Protein AF-A0A485PBD4-F1 (afdb_monomer)

Nearest PDB structures (foldseek):
  8pv8-assembly1_LT  TM=8.347E-01  e=2.932E-04  Thermochaetoides thermophila DSM 1495
  7qep-assembly1_N1  TM=8.399E-01  e=1.369E-02  Encephalitozoon cuniculi GB-M1

Secondary structure (DSSP, 8-state):
-TT--SPPPHHHHT----TT-EEE----TT--TTPPPTT---EEEEEEE-SS-EEEE-------------

Foldseek 3Di:
DPPPDDDDDPVVQPDDDDFFDWDFQDADPVDDPQHDDPPGRDTWTFHDDDNRHTDTDDPDPDPDDDDDDD

InterPro domains:
  IPR001147 Large ribosomal subunit protein eL21 [PF01157] (1-60)
  IPR001147 Large ribosomal subunit protein eL21 [PTHR20981] (2-61)
  IPR008991 Translation protein SH3-like domain superfamily [SSF50104] (1-60)
  IPR036948 Large ribosomal subunit protein eL21 superfamily [G3DSA:2.30.30.70] (1-70)

Organism: Lynx pardinus (NCBI:txid191816)

Solvent-accessible surface area (backbone atoms only — not comparable to full-atom values): 5039 Å² total; per-residue (Å²): 112,92,93,71,79,67,83,81,61,69,70,72,78,68,60,85,78,56,73,67,42,79,43,74,50,76,74,54,91,81,49,80,78,91,50,66,67,98,87,54,85,51,78,32,41,32,68,45,75,55,101,88,50,72,46,62,59,75,88,73,93,61,86,87,76,78,90,77,88,130

Sequence (70 aa):
SFRKHGVVPLATYRRIYKKGDIVDIKGMGTVQKGTPHKCCGKTVRVYSGTQHAVGIVVNKLRARFLPREL

pLDDT: mean 73.71, std 14.42, range [31.62, 86.44]

Structure (mmCIF, N/CA/C/O backbone):
data_AF-A0A485PBD4-F1
#
_entry.id   AF-A0A485PBD4-F1
#
loop_
_atom_site.group_PDB
_atom_site.id
_atom_site.type_symbol
_atom_site.label_atom_id
_atom_site.label_alt_id
_atom_site.label_comp_id
_atom_site.label_asym_id
_atom_site.label_entity_id
_atom_site.label_seq_id
_atom_site.pdbx_PDB_ins_code
_atom_site.Cartn_x
_atom_site.Cartn_y
_atom_site.Cartn_z
_atom_site.occupancy
_atom_site.B_iso_or_equiv
_atom_site.auth_seq_id
_atom_site.auth_comp_id
_atom_site.auth_asym_id
_atom_site.auth_atom_id
_atom_site.pdbx_PDB_model_num
ATOM 1 N N . SER A 1 1 ? 11.974 -2.858 -13.629 1.00 65.06 1 SER A N 1
ATOM 2 C CA . SER A 1 1 ? 11.891 -4.243 -14.141 1.00 65.06 1 SER A CA 1
ATOM 3 C C . SER A 1 1 ? 11.854 -4.142 -15.646 1.00 65.06 1 SER A C 1
ATOM 5 O O . SER A 1 1 ? 11.090 -3.327 -16.155 1.00 65.06 1 SER A O 1
ATOM 7 N N . PHE A 1 2 ? 12.718 -4.892 -16.326 1.00 77.62 2 PHE A N 1
ATOM 8 C CA . PHE A 1 2 ? 12.845 -4.857 -17.779 1.00 77.62 2 PHE A CA 1
ATOM 9 C C . PHE A 1 2 ? 11.470 -5.064 -18.443 1.00 77.62 2 PHE A C 1
ATOM 11 O O . PHE A 1 2 ? 10.721 -5.950 -18.032 1.00 77.62 2 PHE A O 1
ATOM 18 N N . ARG A 1 3 ? 11.113 -4.201 -19.408 1.00 79.56 3 ARG A N 1
ATOM 19 C CA . ARG A 1 3 ? 9.827 -4.198 -20.149 1.00 79.56 3 ARG A CA 1
ATOM 20 C C . ARG A 1 3 ? 8.544 -3.914 -19.341 1.00 79.56 3 ARG A C 1
ATOM 22 O O . ARG A 1 3 ? 7.454 -4.125 -19.856 1.00 79.56 3 ARG A O 1
ATOM 29 N N . LYS A 1 4 ? 8.632 -3.400 -18.107 1.00 79.38 4 LYS A N 1
ATOM 30 C CA . LYS A 1 4 ? 7.461 -2.933 -17.318 1.00 79.38 4 LYS A CA 1
ATOM 31 C C . LYS A 1 4 ? 7.391 -1.407 -17.187 1.00 79.38 4 LYS A C 1
ATOM 33 O O . LYS A 1 4 ? 6.848 -0.889 -16.215 1.00 79.38 4 LYS A O 1
ATOM 38 N N . HIS A 1 5 ? 8.008 -0.701 -18.127 1.00 77.88 5 HIS A N 1
ATOM 39 C CA . HIS A 1 5 ? 8.015 0.756 -18.184 1.00 77.88 5 HIS A CA 1
ATOM 40 C C . HIS A 1 5 ? 6.820 1.221 -19.020 1.00 77.88 5 HIS A C 1
ATOM 42 O O . HIS A 1 5 ? 6.605 0.691 -20.106 1.00 77.88 5 HIS A O 1
ATOM 48 N N . GLY A 1 6 ? 6.035 2.170 -18.509 1.00 82.75 6 GLY A N 1
ATOM 49 C CA . GLY A 1 6 ? 4.859 2.692 -19.205 1.00 82.75 6 GLY A CA 1
ATOM 50 C C . GLY A 1 6 ? 3.708 3.045 -18.267 1.00 82.75 6 GLY A C 1
ATOM 51 O O . GLY A 1 6 ? 3.846 3.026 -17.042 1.00 82.75 6 GLY A O 1
ATOM 52 N N . VAL A 1 7 ? 2.567 3.381 -18.862 1.00 84.56 7 VAL A N 1
ATOM 53 C CA . VAL A 1 7 ? 1.343 3.742 -18.138 1.00 84.56 7 VAL A CA 1
ATOM 54 C C . VAL A 1 7 ? 0.782 2.521 -17.405 1.00 84.56 7 VAL A C 1
ATOM 56 O O . VAL A 1 7 ? 0.810 1.398 -17.911 1.00 84.56 7 VAL A O 1
ATOM 59 N N . VAL A 1 8 ? 0.271 2.740 -16.193 1.00 84.62 8 VAL A N 1
ATOM 60 C CA . VAL A 1 8 ? -0.353 1.683 -15.391 1.00 84.62 8 VAL A CA 1
ATOM 61 C C . VAL A 1 8 ? -1.631 1.201 -16.082 1.00 84.62 8 VAL A C 1
ATOM 63 O O . VAL A 1 8 ? -2.481 2.028 -16.418 1.00 84.62 8 VAL A O 1
ATOM 66 N N . PRO A 1 9 ? -1.821 -0.117 -16.274 1.00 86.38 9 PRO A N 1
ATOM 67 C CA . PRO A 1 9 ? -3.034 -0.629 -16.894 1.00 86.38 9 PRO A CA 1
ATOM 68 C C . PRO A 1 9 ? -4.256 -0.316 -16.026 1.00 86.38 9 PRO A C 1
ATOM 70 O O . PRO A 1 9 ? -4.214 -0.464 -14.799 1.00 86.38 9 PRO A O 1
ATOM 73 N N . LEU A 1 10 ? -5.369 0.043 -16.676 1.00 84.88 10 LEU A N 1
ATOM 74 C CA . LEU A 1 10 ? -6.620 0.467 -16.031 1.00 84.88 10 LEU A CA 1
ATOM 75 C C . LEU A 1 10 ? -7.159 -0.5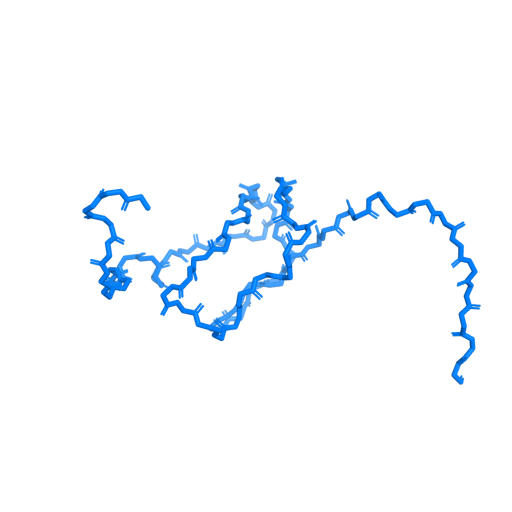52 -15.012 1.00 84.88 10 LEU A C 1
ATOM 77 O O . LEU A 1 10 ? -7.759 -0.173 -14.006 1.00 84.88 10 LEU A O 1
ATOM 81 N N . ALA A 1 11 ? -6.885 -1.841 -15.230 1.00 84.50 11 ALA A N 1
ATOM 82 C CA . ALA A 1 11 ? -7.242 -2.927 -14.319 1.00 84.50 11 ALA A CA 1
ATOM 83 C C . ALA A 1 11 ? -6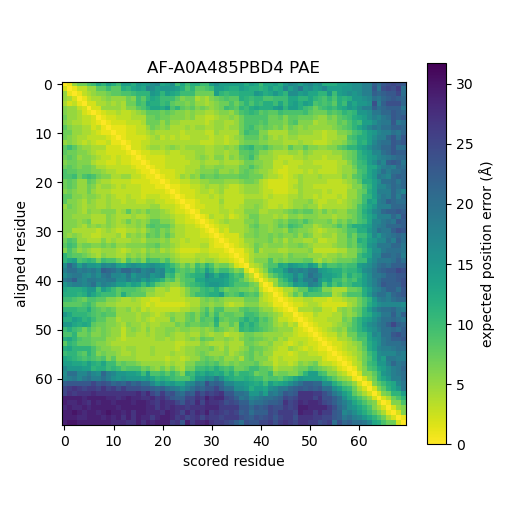.687 -2.733 -12.895 1.00 84.50 11 ALA A C 1
ATOM 85 O O . ALA A 1 11 ? -7.310 -3.170 -11.934 1.00 84.50 11 ALA A O 1
ATOM 86 N N . THR A 1 12 ? -5.547 -2.052 -12.738 1.00 83.94 12 THR A N 1
ATOM 87 C CA . THR A 1 12 ? -4.932 -1.799 -11.422 1.00 83.94 12 THR A CA 1
ATOM 88 C C . THR A 1 12 ? -5.757 -0.817 -10.593 1.00 83.94 12 THR A C 1
ATOM 90 O O . THR A 1 12 ? -5.885 -0.996 -9.386 1.00 83.94 12 THR A O 1
ATOM 93 N N . TYR A 1 13 ? -6.352 0.187 -11.243 1.00 81.44 13 TYR A N 1
ATOM 94 C CA . TYR A 1 13 ? -7.175 1.206 -10.589 1.00 81.44 13 TYR A CA 1
ATOM 95 C C . TYR A 1 13 ? -8.585 0.713 -10.255 1.00 81.44 13 TYR A C 1
ATOM 97 O O . TYR A 1 13 ? -9.198 1.210 -9.320 1.00 81.44 13 TYR A O 1
ATOM 105 N N . ARG A 1 14 ? -9.102 -0.266 -11.007 1.00 82.12 14 ARG A N 1
ATOM 106 C CA . ARG A 1 14 ? -10.452 -0.827 -10.817 1.00 82.12 14 ARG A CA 1
ATOM 107 C C . ARG A 1 14 ? -10.490 -2.054 -9.902 1.00 82.12 14 ARG A C 1
ATOM 109 O O . ARG A 1 14 ? -11.518 -2.721 -9.823 1.00 82.12 14 ARG A O 1
ATOM 116 N N . ARG A 1 15 ? -9.390 -2.380 -9.217 1.00 85.06 15 ARG A N 1
ATOM 117 C CA . ARG A 1 15 ? -9.388 -3.465 -8.228 1.00 85.06 15 ARG A CA 1
ATOM 118 C C . ARG A 1 15 ? -10.253 -3.085 -7.034 1.00 85.06 15 ARG A C 1
ATOM 120 O O . ARG A 1 15 ? -10.018 -2.069 -6.388 1.00 85.06 15 ARG A O 1
ATOM 127 N N . ILE A 1 16 ? -11.237 -3.931 -6.750 1.00 84.62 16 ILE A N 1
ATOM 128 C CA . ILE A 1 16 ? -12.120 -3.791 -5.596 1.00 84.62 16 ILE A CA 1
ATOM 129 C C . ILE A 1 16 ? -11.421 -4.431 -4.399 1.00 84.62 16 ILE A C 1
ATOM 131 O O . ILE A 1 16 ? -11.098 -5.616 -4.437 1.00 84.62 16 ILE A O 1
ATOM 135 N N . TYR A 1 17 ? -11.207 -3.646 -3.346 1.00 84.25 17 TYR A N 1
ATOM 136 C CA . TYR A 1 17 ? -10.690 -4.118 -2.064 1.00 84.25 17 TYR A CA 1
ATOM 137 C C . TYR A 1 17 ? -11.806 -4.057 -1.029 1.00 84.25 17 TYR A C 1
ATOM 139 O O . TYR A 1 17 ? -12.498 -3.040 -0.928 1.00 84.25 17 TYR A O 1
ATOM 147 N N . LYS A 1 18 ? -11.981 -5.126 -0.253 1.00 85.75 18 LYS A N 1
ATOM 148 C CA . LYS A 1 18 ? -12.947 -5.166 0.844 1.00 85.75 18 LYS A CA 1
ATOM 149 C C . LYS A 1 18 ? -12.236 -4.964 2.176 1.00 85.75 18 LYS A C 1
ATOM 151 O O . LYS A 1 18 ? -11.046 -5.236 2.338 1.00 85.75 18 LYS A O 1
ATOM 156 N N . LYS A 1 19 ? -12.977 -4.454 3.159 1.00 85.06 19 LYS A N 1
ATOM 157 C CA . LYS A 1 19 ? -12.481 -4.318 4.532 1.00 85.06 19 LYS A CA 1
ATOM 158 C C . LYS A 1 19 ? -12.109 -5.700 5.075 1.00 85.06 19 LYS A C 1
ATOM 160 O O . LYS A 1 19 ? -12.900 -6.629 4.967 1.00 85.06 19 LYS A O 1
ATOM 165 N N . GLY A 1 20 ? -10.927 -5.815 5.676 1.00 83.50 20 GLY A N 1
AT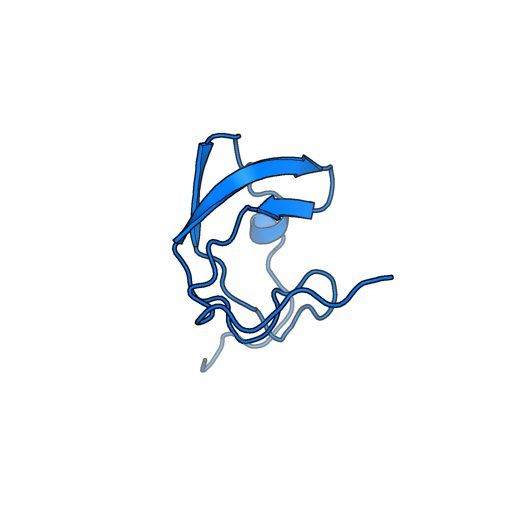OM 166 C CA . GLY A 1 20 ? -10.414 -7.082 6.202 1.00 83.50 20 GLY A CA 1
ATOM 167 C C . GLY A 1 20 ? -9.570 -7.903 5.223 1.00 83.50 20 GLY A C 1
ATOM 168 O O . GLY A 1 20 ? -8.865 -8.802 5.684 1.00 83.50 20 GLY A O 1
ATOM 169 N N . ASP A 1 21 ? -9.555 -7.558 3.929 1.00 86.44 21 ASP A N 1
ATOM 170 C CA . ASP A 1 21 ? -8.673 -8.207 2.958 1.00 86.44 21 ASP A CA 1
ATOM 171 C C . ASP A 1 21 ? -7.204 -7.966 3.321 1.00 86.44 21 ASP A C 1
ATOM 173 O O . ASP A 1 21 ? -6.809 -6.881 3.772 1.00 86.44 21 ASP A O 1
ATOM 177 N N . ILE A 1 22 ? -6.395 -9.003 3.114 1.00 84.62 22 ILE A N 1
ATOM 178 C CA . ILE A 1 22 ? -4.951 -8.954 3.298 1.00 84.62 22 ILE A CA 1
ATOM 179 C C . ILE A 1 22 ? -4.331 -8.508 1.9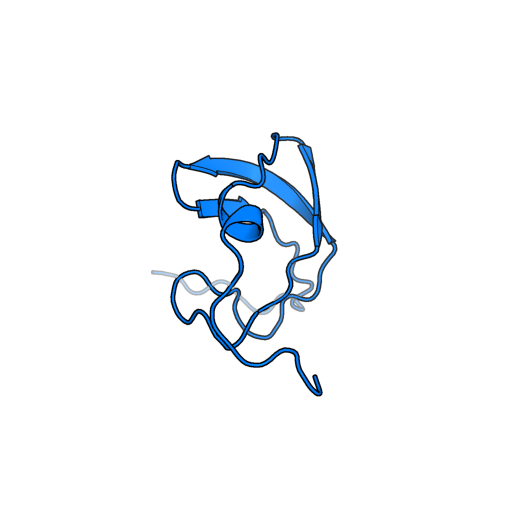76 1.00 84.62 22 ILE A C 1
ATOM 181 O O . ILE A 1 22 ? -4.443 -9.195 0.963 1.00 84.62 22 ILE A O 1
ATOM 185 N N . VAL A 1 23 ? -3.680 -7.349 1.991 1.00 83.19 23 VAL A N 1
ATOM 186 C CA . VAL A 1 23 ? -3.089 -6.726 0.805 1.00 83.19 23 VAL A CA 1
ATOM 187 C C . VAL A 1 23 ? -1.598 -6.497 1.001 1.00 83.19 23 VAL A C 1
ATOM 189 O O . VAL A 1 23 ? -1.136 -6.184 2.101 1.00 83.19 23 VAL A O 1
ATOM 192 N N . ASP A 1 24 ? -0.842 -6.648 -0.083 1.00 82.75 24 ASP A N 1
ATOM 193 C CA . ASP A 1 24 ? 0.561 -6.248 -0.144 1.00 82.75 24 ASP A CA 1
ATOM 194 C C . ASP A 1 24 ? 0.684 -4.850 -0.755 1.00 82.75 24 ASP A C 1
ATOM 196 O O . ASP A 1 24 ? 0.065 -4.536 -1.777 1.00 82.75 24 ASP A O 1
ATOM 200 N N . ILE A 1 25 ? 1.484 -4.001 -0.114 1.00 80.94 25 ILE A N 1
ATOM 201 C CA . ILE A 1 25 ? 1.716 -2.630 -0.555 1.00 80.94 25 ILE A CA 1
ATOM 202 C C . ILE A 1 25 ? 3.039 -2.582 -1.312 1.00 80.94 25 ILE A C 1
ATOM 204 O O . ILE A 1 25 ? 4.116 -2.662 -0.722 1.00 80.94 25 ILE A O 1
ATOM 208 N N . LYS A 1 26 ? 2.956 -2.357 -2.625 1.00 80.50 26 LYS A N 1
ATOM 209 C CA . LYS A 1 26 ? 4.125 -2.171 -3.483 1.00 80.50 26 LYS A CA 1
ATOM 210 C C . LYS A 1 26 ? 4.088 -0.813 -4.170 1.00 80.50 26 LYS A C 1
ATOM 212 O O . LYS A 1 26 ? 3.173 -0.518 -4.933 1.00 80.50 26 LYS A O 1
ATOM 217 N N . GLY A 1 27 ? 5.112 0.002 -3.922 1.00 78.38 27 GLY A N 1
ATOM 218 C CA . GLY A 1 27 ? 5.287 1.280 -4.609 1.00 78.38 27 GLY A CA 1
ATOM 219 C C . GLY A 1 27 ? 5.600 1.077 -6.093 1.00 78.38 27 GLY A C 1
ATOM 220 O O . GLY A 1 27 ? 6.524 0.340 -6.442 1.00 78.38 27 GLY A O 1
ATOM 221 N N . MET A 1 28 ? 4.841 1.741 -6.965 1.00 80.06 28 MET A N 1
ATOM 222 C CA . MET A 1 28 ? 5.089 1.777 -8.406 1.00 80.06 28 MET A CA 1
ATOM 223 C C . MET A 1 28 ? 5.600 3.165 -8.793 1.00 80.06 28 MET A C 1
ATOM 225 O O . MET A 1 28 ? 4.913 4.149 -8.563 1.00 80.06 28 MET A O 1
ATOM 229 N N . GLY A 1 29 ? 6.791 3.251 -9.390 1.00 79.81 29 GLY A N 1
ATOM 230 C CA . GLY A 1 29 ? 7.438 4.538 -9.695 1.00 79.81 29 GLY A CA 1
ATOM 231 C C . GLY A 1 29 ? 6.820 5.341 -10.848 1.00 79.81 29 GLY A C 1
ATOM 232 O O . GLY A 1 29 ? 7.236 6.468 -11.082 1.00 79.81 29 GLY A O 1
ATOM 233 N N . THR A 1 30 ? 5.852 4.780 -11.578 1.00 82.44 30 THR A N 1
ATOM 234 C CA . THR A 1 30 ? 5.138 5.457 -12.679 1.00 82.44 30 THR A CA 1
ATOM 235 C C . THR A 1 30 ? 3.996 6.345 -12.182 1.00 82.44 30 THR A C 1
ATOM 237 O O . THR A 1 30 ? 3.558 7.239 -12.899 1.00 82.44 30 THR A O 1
ATOM 240 N N . VAL A 1 31 ? 3.523 6.122 -10.952 1.00 83.38 31 VAL A N 1
ATOM 241 C CA . VAL A 1 31 ? 2.498 6.929 -10.284 1.00 83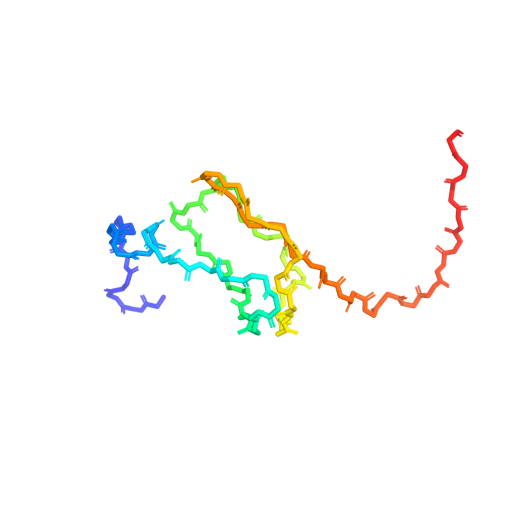.38 31 VAL A CA 1
ATOM 242 C C . VAL A 1 31 ? 3.170 7.600 -9.101 1.00 83.38 31 VAL A C 1
ATOM 244 O O . VAL A 1 31 ? 3.757 6.914 -8.280 1.00 83.38 31 VAL A O 1
ATOM 247 N N . GLN A 1 32 ? 3.103 8.924 -9.000 1.00 80.88 32 GLN A N 1
ATOM 248 C CA . GLN A 1 32 ? 3.714 9.647 -7.874 1.00 80.88 32 GLN A CA 1
ATOM 249 C C . GLN A 1 32 ? 2.709 9.925 -6.748 1.00 80.88 32 GLN A C 1
ATOM 251 O O . GLN A 1 32 ? 3.062 9.979 -5.573 1.00 80.88 32 GLN A O 1
ATOM 256 N N . LYS A 1 33 ? 1.428 10.095 -7.093 1.00 82.88 33 LYS A N 1
ATOM 257 C CA . LYS A 1 33 ? 0.367 10.411 -6.133 1.00 82.88 33 LYS A CA 1
ATOM 258 C C . LYS A 1 33 ? -0.141 9.143 -5.449 1.00 82.88 33 LYS A C 1
ATOM 260 O O . LYS A 1 33 ? -0.440 8.156 -6.112 1.00 82.88 33 LYS A O 1
ATOM 265 N N . GLY A 1 34 ? -0.283 9.186 -4.125 1.00 78.31 34 GLY A N 1
ATOM 266 C CA . GLY A 1 34 ? -0.807 8.058 -3.348 1.00 78.31 34 GLY A CA 1
ATOM 267 C C . GLY A 1 34 ? 0.173 6.891 -3.205 1.00 78.31 34 GLY A C 1
ATOM 268 O O . GLY A 1 34 ? -0.218 5.830 -2.720 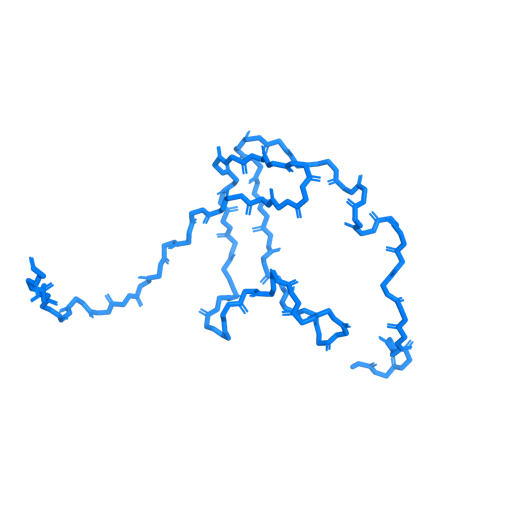1.00 78.31 34 GLY A O 1
ATOM 269 N N . THR A 1 35 ? 1.441 7.060 -3.602 1.00 81.88 35 THR A N 1
ATOM 270 C CA . THR A 1 35 ? 2.446 6.032 -3.348 1.00 81.88 35 THR A CA 1
ATOM 271 C C . THR A 1 35 ? 2.773 5.937 -1.866 1.00 81.88 35 THR A C 1
ATOM 273 O O . THR A 1 35 ? 2.922 6.961 -1.194 1.00 81.88 35 THR A O 1
ATOM 276 N N . PRO A 1 36 ? 2.953 4.713 -1.357 1.00 78.62 36 PRO A N 1
ATOM 277 C CA . PRO A 1 36 ? 3.374 4.495 0.012 1.00 78.62 36 PRO A CA 1
ATOM 278 C C . PRO A 1 36 ? 4.782 5.049 0.237 1.00 78.62 36 PRO A C 1
ATOM 280 O O . PRO A 1 36 ? 5.653 4.985 -0.633 1.00 78.62 36 PRO A O 1
ATOM 283 N N . HIS A 1 37 ? 5.027 5.550 1.445 1.00 76.81 37 HIS A N 1
ATOM 284 C CA . HIS A 1 37 ? 6.360 5.968 1.856 1.00 76.81 37 HIS A CA 1
ATOM 285 C C . HIS A 1 37 ? 7.338 4.776 1.812 1.00 76.81 37 HIS A C 1
ATOM 287 O O . HIS A 1 37 ? 6.980 3.660 2.191 1.00 76.81 37 HIS A O 1
ATOM 293 N N . LYS A 1 38 ? 8.591 5.029 1.401 1.00 62.78 38 LYS A N 1
ATOM 294 C CA . LYS A 1 38 ? 9.651 4.067 1.001 1.00 62.78 38 LYS A CA 1
ATOM 295 C C . LYS A 1 38 ? 9.910 2.867 1.939 1.00 62.78 38 LYS A C 1
ATOM 297 O O . LYS A 1 38 ? 10.581 1.921 1.554 1.00 62.78 38 LYS A O 1
ATOM 302 N N . CYS A 1 39 ? 9.392 2.881 3.165 1.00 56.59 39 CYS A N 1
ATOM 303 C CA . CYS A 1 39 ? 9.677 1.910 4.228 1.00 56.59 39 CYS A CA 1
ATOM 304 C C . CYS A 1 39 ? 8.518 0.921 4.496 1.00 56.59 39 CYS A C 1
ATOM 306 O O . CYS A 1 39 ? 8.406 0.379 5.596 1.00 56.59 39 CYS A O 1
ATOM 308 N N . CYS A 1 40 ? 7.633 0.702 3.522 1.00 60.25 40 CYS A N 1
ATOM 309 C CA . CYS A 1 40 ? 6.460 -0.158 3.681 1.00 60.25 40 CYS A CA 1
ATOM 310 C C . CYS A 1 40 ? 6.446 -1.260 2.613 1.00 60.25 40 CYS A C 1
ATOM 312 O O . CYS A 1 40 ? 5.904 -1.060 1.535 1.00 60.25 40 CYS A O 1
ATOM 314 N N . GLY A 1 41 ? 7.048 -2.409 2.930 1.00 59.88 41 GLY A N 1
ATOM 315 C CA . GLY A 1 41 ? 6.910 -3.676 2.194 1.00 59.88 41 GLY A CA 1
ATOM 316 C C . GLY A 1 41 ? 6.220 -4.717 3.072 1.00 59.88 41 GLY A C 1
ATOM 317 O O . GLY A 1 41 ? 6.781 -5.773 3.342 1.00 59.88 41 GLY A O 1
ATOM 318 N N . LYS A 1 42 ? 5.083 -4.335 3.664 1.00 69.31 42 LYS A N 1
ATOM 319 C CA . LYS A 1 42 ? 4.378 -5.127 4.675 1.00 69.31 42 LYS A CA 1
ATOM 320 C C . LYS A 1 42 ? 3.022 -5.558 4.145 1.00 69.31 42 LYS A C 1
ATOM 322 O O . LYS A 1 42 ? 2.274 -4.725 3.642 1.00 69.31 42 LYS A O 1
ATOM 327 N N . THR A 1 43 ? 2.710 -6.828 4.361 1.00 70.56 43 THR A N 1
ATOM 328 C CA . THR A 1 43 ? 1.379 -7.411 4.211 1.00 70.56 43 THR A CA 1
ATOM 329 C C . THR A 1 43 ? 0.479 -6.922 5.345 1.00 70.56 43 THR A C 1
ATOM 331 O O . THR A 1 43 ? 0.850 -6.998 6.518 1.00 70.56 43 THR A O 1
ATOM 334 N N . VAL A 1 44 ? -0.674 -6.353 5.007 1.00 79.56 44 VAL A N 1
ATOM 335 C CA . VAL A 1 44 ? -1.483 -5.535 5.924 1.00 79.56 44 VAL A CA 1
ATOM 336 C C . VAL A 1 44 ? -2.972 -5.682 5.632 1.00 79.56 44 VAL A C 1
ATOM 338 O O . VAL A 1 44 ? -3.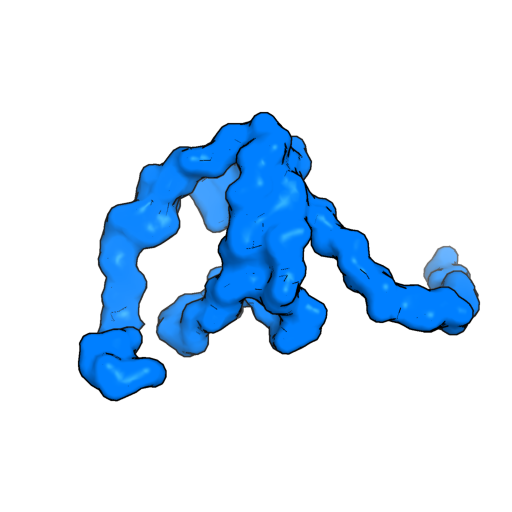362 -6.124 4.556 1.00 79.56 44 VAL A O 1
ATOM 341 N N . ARG A 1 45 ? -3.813 -5.317 6.605 1.00 82.31 45 ARG A N 1
ATOM 342 C CA . ARG A 1 45 ? -5.274 -5.383 6.473 1.00 82.31 45 ARG A CA 1
ATOM 343 C C . ARG A 1 45 ? -5.865 -4.044 6.051 1.00 82.31 45 ARG A C 1
ATOM 345 O O . ARG A 1 45 ? -5.498 -2.993 6.581 1.00 82.31 45 ARG A O 1
ATOM 352 N N . VAL A 1 46 ? -6.828 -4.104 5.136 1.00 81.62 46 VAL A N 1
ATOM 353 C CA . VAL A 1 46 ? -7.618 -2.946 4.703 1.00 81.62 46 VAL A CA 1
ATOM 354 C C . VAL A 1 46 ? -8.570 -2.510 5.818 1.00 81.62 46 VAL A C 1
ATOM 356 O O . VAL A 1 46 ? -9.355 -3.320 6.318 1.00 81.62 46 VAL A O 1
ATOM 359 N N . TYR A 1 47 ? -8.524 -1.225 6.185 1.00 80.19 47 TYR A N 1
ATOM 360 C CA . TYR A 1 47 ? -9.396 -0.639 7.209 1.00 80.19 47 TYR A CA 1
ATOM 361 C C . TYR A 1 47 ? -10.584 0.108 6.597 1.00 80.19 47 TYR A C 1
ATOM 363 O O . TYR A 1 47 ? -11.724 -0.098 7.020 1.00 80.19 47 TYR A O 1
ATOM 371 N N . SER A 1 48 ? -10.328 0.937 5.581 1.00 77.19 48 SER A N 1
ATOM 372 C CA . SER A 1 48 ? -11.351 1.724 4.887 1.00 77.19 48 SER A CA 1
ATOM 373 C C . SER A 1 48 ? -11.029 1.883 3.400 1.00 77.19 48 SER A C 1
ATOM 375 O O . SER A 1 48 ? -9.868 1.915 2.999 1.00 77.19 48 SER A O 1
ATOM 377 N N . GLY A 1 49 ? -12.064 1.972 2.565 1.00 76.88 49 GLY A N 1
ATOM 378 C CA . GLY A 1 49 ? -11.944 2.245 1.133 1.00 76.88 49 GLY A CA 1
ATOM 379 C C . GLY A 1 49 ? -12.651 3.552 0.784 1.00 76.88 49 GLY A C 1
ATOM 380 O O . GLY A 1 49 ? -13.778 3.773 1.214 1.00 76.88 49 GLY A O 1
ATOM 381 N N . THR A 1 50 ? -11.988 4.412 0.018 1.00 78.81 50 THR A N 1
ATOM 382 C CA . THR A 1 50 ? -12.566 5.614 -0.605 1.00 78.81 50 THR A CA 1
ATOM 383 C C . THR A 1 50 ? -12.556 5.443 -2.125 1.00 78.81 50 THR A C 1
ATOM 385 O O . THR A 1 50 ? -11.905 4.534 -2.638 1.00 78.81 50 THR A O 1
ATOM 388 N N . GLN A 1 51 ? -13.232 6.326 -2.866 1.00 77.69 51 GLN A N 1
ATOM 389 C CA . GLN A 1 51 ? -13.368 6.221 -4.327 1.00 77.69 51 GLN A CA 1
ATOM 390 C C . GLN A 1 51 ? -12.026 6.127 -5.081 1.00 77.69 51 GLN A C 1
ATOM 392 O O . GLN A 1 51 ? -11.954 5.484 -6.125 1.00 77.69 51 GLN A O 1
ATOM 397 N N . HIS A 1 52 ? -10.962 6.745 -4.556 1.00 81.12 52 HIS A N 1
ATOM 398 C CA . HIS A 1 52 ? -9.654 6.811 -5.222 1.00 81.12 52 HIS A CA 1
ATOM 399 C C . HIS A 1 52 ? -8.473 6.352 -4.356 1.00 81.12 52 HIS A C 1
ATOM 401 O O . HIS A 1 52 ? -7.335 6.371 -4.824 1.00 81.12 52 HIS A O 1
ATOM 407 N N . ALA A 1 53 ? -8.707 5.960 -3.102 1.00 80.44 53 ALA A N 1
ATOM 408 C CA . ALA A 1 53 ? -7.650 5.556 -2.180 1.00 80.44 53 ALA A CA 1
ATOM 409 C C . ALA A 1 53 ? -8.135 4.510 -1.171 1.00 80.44 53 ALA A C 1
ATOM 411 O O . ALA A 1 53 ? -9.300 4.494 -0.775 1.00 80.44 53 ALA A O 1
ATOM 412 N N . VAL A 1 54 ? -7.216 3.669 -0.704 1.00 82.94 54 VAL A N 1
ATOM 413 C CA . VAL A 1 54 ? -7.479 2.663 0.329 1.00 82.94 54 VAL A CA 1
ATOM 414 C C . VAL A 1 54 ? -6.714 3.052 1.590 1.00 82.94 54 VAL A C 1
ATOM 416 O O . VAL A 1 54 ? -5.497 3.232 1.556 1.00 82.94 54 VAL A O 1
ATOM 419 N N . GLY A 1 55 ? -7.434 3.193 2.701 1.00 81.62 55 GLY A N 1
ATOM 420 C CA . GLY A 1 55 ? -6.877 3.376 4.033 1.00 81.62 55 GLY A CA 1
ATOM 421 C C . GLY A 1 55 ? -6.403 2.038 4.590 1.00 81.62 55 GLY A C 1
ATOM 422 O O . GLY A 1 55 ? -7.195 1.111 4.794 1.00 81.62 55 GLY A O 1
ATOM 423 N N . ILE A 1 56 ? -5.099 1.933 4.831 1.00 82.38 56 ILE A N 1
ATOM 424 C CA . ILE A 1 56 ? -4.454 0.692 5.253 1.00 82.38 56 ILE A CA 1
ATOM 425 C C . ILE A 1 56 ? -3.683 0.932 6.550 1.00 82.38 56 ILE A C 1
ATOM 427 O O . ILE A 1 56 ? -2.907 1.883 6.654 1.00 82.38 56 ILE A O 1
ATOM 431 N N . VAL A 1 57 ? -3.878 0.055 7.536 1.00 78.31 57 VAL A N 1
ATOM 432 C CA . VAL A 1 57 ? -3.156 0.125 8.811 1.00 78.31 57 VAL A CA 1
ATOM 433 C C . VAL A 1 57 ? -1.844 -0.634 8.672 1.00 78.31 57 VAL A C 1
ATOM 435 O O . VAL A 1 57 ? -1.821 -1.859 8.558 1.00 78.31 57 VAL A O 1
ATOM 438 N N . VAL A 1 58 ? -0.733 0.101 8.693 1.00 74.19 58 VAL A N 1
ATOM 439 C CA . VAL A 1 58 ? 0.612 -0.476 8.648 1.00 74.19 58 VAL A CA 1
ATOM 440 C C . VAL A 1 58 ? 1.193 -0.498 10.055 1.00 74.19 58 VAL A C 1
ATOM 442 O O . VAL A 1 58 ? 1.548 0.548 10.596 1.00 74.19 58 VAL A O 1
ATOM 445 N N . ASN A 1 59 ? 1.369 -1.689 10.636 1.00 68.06 59 ASN A N 1
ATOM 446 C CA . ASN A 1 59 ? 2.142 -1.811 11.869 1.00 68.06 59 ASN A CA 1
ATOM 447 C C . ASN A 1 59 ? 3.638 -1.682 11.548 1.00 68.06 59 ASN A C 1
ATOM 449 O O . ASN A 1 59 ? 4.335 -2.647 11.202 1.00 68.06 59 ASN A O 1
ATOM 453 N N . LYS A 1 60 ? 4.150 -0.453 11.602 1.00 63.84 60 LYS A N 1
ATOM 454 C CA . LYS A 1 60 ? 5.580 -0.201 11.486 1.00 63.84 60 LYS A CA 1
ATOM 455 C C . LYS A 1 60 ? 6.229 -0.489 12.840 1.00 63.84 60 LYS A C 1
ATOM 457 O O . LYS A 1 60 ? 6.108 0.319 13.748 1.00 63.84 60 LYS A O 1
ATOM 462 N N . LEU A 1 61 ? 6.952 -1.610 12.943 1.00 57.19 61 LEU A N 1
ATOM 463 C CA . LEU A 1 61 ? 7.949 -1.850 13.993 1.00 57.19 61 LEU A CA 1
ATOM 464 C C . LEU A 1 61 ? 8.994 -0.726 13.938 1.00 57.19 61 LEU A C 1
ATOM 466 O O . LEU A 1 61 ? 10.001 -0.817 13.244 1.00 57.19 61 LEU A O 1
ATOM 470 N N . ARG A 1 62 ? 8.692 0.391 14.590 1.00 52.25 62 ARG A N 1
ATOM 471 C CA . ARG A 1 62 ? 9.635 1.449 14.910 1.00 52.25 62 ARG A CA 1
ATOM 472 C C . ARG A 1 62 ? 9.949 1.225 16.379 1.00 52.25 62 ARG A C 1
ATOM 474 O O . ARG A 1 62 ? 9.029 1.248 17.193 1.00 52.25 62 ARG A O 1
ATOM 481 N N . ALA A 1 63 ? 11.212 0.951 16.703 1.00 41.47 63 ALA A N 1
ATOM 482 C CA . ALA A 1 63 ? 11.656 0.983 18.089 1.00 41.47 63 ALA A CA 1
ATOM 483 C C . ALA A 1 63 ? 11.194 2.324 18.683 1.00 41.47 63 ALA A C 1
ATOM 485 O O . ALA A 1 63 ? 11.416 3.386 18.097 1.00 41.47 63 ALA A O 1
ATOM 486 N N . ARG A 1 64 ? 10.403 2.238 19.750 1.00 43.78 64 ARG A N 1
ATOM 487 C CA . ARG A 1 64 ? 9.671 3.346 20.359 1.00 43.78 64 ARG A CA 1
ATOM 488 C C . ARG A 1 64 ? 10.691 4.367 20.882 1.00 43.78 64 ARG A C 1
ATOM 490 O O . ARG A 1 64 ? 11.368 4.080 21.856 1.00 43.78 64 ARG A O 1
ATOM 497 N N . PHE A 1 65 ? 10.800 5.535 20.250 1.00 43.22 65 PHE A N 1
ATOM 498 C CA . PHE A 1 65 ? 11.490 6.696 20.822 1.00 43.22 65 PHE A CA 1
AT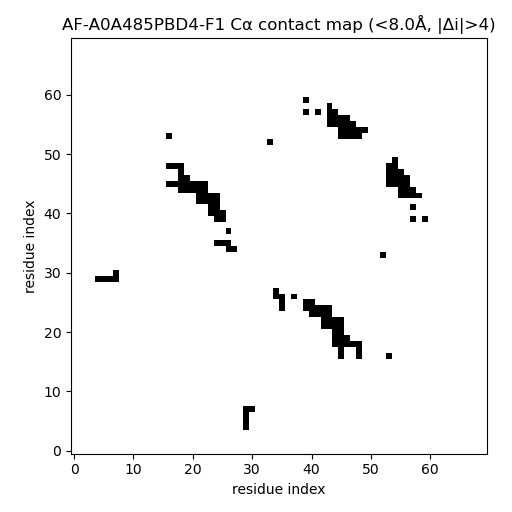OM 499 C C . PHE A 1 65 ? 10.559 7.910 20.770 1.00 43.22 65 PHE A C 1
ATOM 501 O O . PHE A 1 65 ? 10.377 8.515 19.717 1.00 43.22 65 PHE A O 1
ATOM 508 N N . LEU A 1 66 ? 9.990 8.160 21.954 1.00 46.56 66 LEU A N 1
ATOM 509 C CA . LEU A 1 66 ? 9.383 9.364 22.532 1.00 46.56 66 LEU A CA 1
ATOM 510 C C . LEU A 1 66 ? 8.200 10.055 21.810 1.00 46.56 66 LEU A C 1
ATOM 512 O O . LEU A 1 66 ? 8.258 10.304 20.605 1.00 46.56 66 LEU A O 1
ATOM 516 N N . PRO A 1 67 ? 7.137 10.421 22.560 1.00 39.59 67 PRO A N 1
ATOM 517 C CA . PRO A 1 67 ? 6.120 11.351 22.084 1.00 39.59 67 PRO A CA 1
ATOM 518 C C . PRO A 1 67 ? 6.756 12.736 21.904 1.00 39.59 67 PRO A C 1
ATOM 520 O O . PRO A 1 67 ? 7.559 13.167 22.731 1.00 39.59 67 PRO A O 1
ATOM 523 N N . ARG A 1 68 ? 6.413 13.433 20.819 1.00 31.62 68 ARG A N 1
ATOM 524 C CA . ARG A 1 68 ? 6.588 14.885 20.751 1.00 31.62 68 ARG A CA 1
ATOM 525 C C . ARG A 1 68 ? 5.201 15.496 20.858 1.00 31.62 68 ARG A C 1
ATOM 527 O O . ARG A 1 68 ? 4.345 15.188 20.031 1.00 31.62 68 ARG A O 1
ATOM 534 N N . GLU A 1 69 ? 5.017 16.263 21.923 1.00 33.47 69 GLU A N 1
ATOM 535 C CA . GLU A 1 69 ? 3.886 17.161 22.145 1.00 33.47 69 GLU A CA 1
ATOM 536 C C . GLU A 1 69 ? 3.750 18.112 20.945 1.00 33.47 69 GLU A C 1
ATOM 538 O O . GLU A 1 69 ? 4.760 18.570 20.395 1.00 33.47 69 GLU A O 1
ATOM 543 N N . LEU A 1 70 ? 2.507 18.370 20.546 1.00 39.50 70 LEU A N 1
ATOM 544 C CA . LEU A 1 70 ? 2.097 19.556 19.800 1.00 39.50 70 LEU 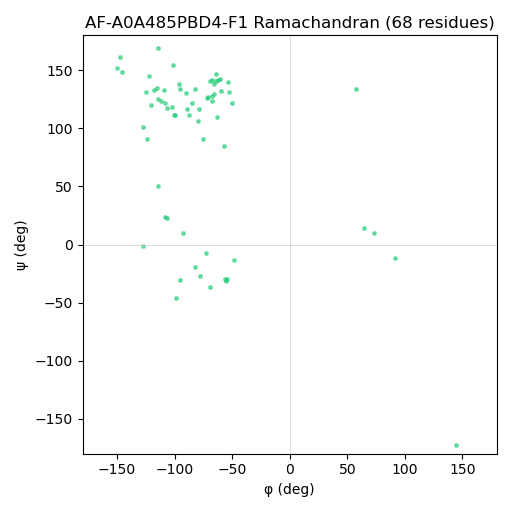A CA 1
ATOM 545 C C . LEU A 1 70 ? 1.231 20.389 20.737 1.00 39.50 70 LEU A C 1
ATOM 547 O O . LEU A 1 70 ? 0.346 19.767 21.368 1.00 39.50 70 LEU A O 1
#

Radius of gyration: 14.89 Å; Cα contacts (8 Å, |Δi|>4): 70; chains: 1; bounding box: 26×28×43 Å

Mean predicted aligned error: 9.71 Å